Protein AF-A0AAN9A0R1-F1 (afdb_monomer)

Structure (mmCIF, N/CA/C/O backbone):
data_AF-A0AAN9A0R1-F1
#
_entry.id   AF-A0AAN9A0R1-F1
#
loop_
_atom_site.group_PDB
_atom_site.id
_atom_site.type_symbol
_atom_site.label_atom_id
_atom_site.label_alt_id
_atom_site.label_comp_id
_atom_site.label_asym_id
_atom_site.label_entity_id
_atom_site.label_seq_id
_atom_site.pdbx_PDB_ins_code
_atom_site.Cartn_x
_atom_site.Cartn_y
_atom_site.Cartn_z
_atom_site.occupancy
_atom_site.B_iso_or_equiv
_atom_site.auth_seq_id
_atom_site.auth_comp_id
_atom_site.auth_asym_id
_atom_site.auth_atom_id
_atom_site.pdbx_PDB_model_num
ATOM 1 N N . ARG A 1 1 ? -2.677 -15.093 1.199 1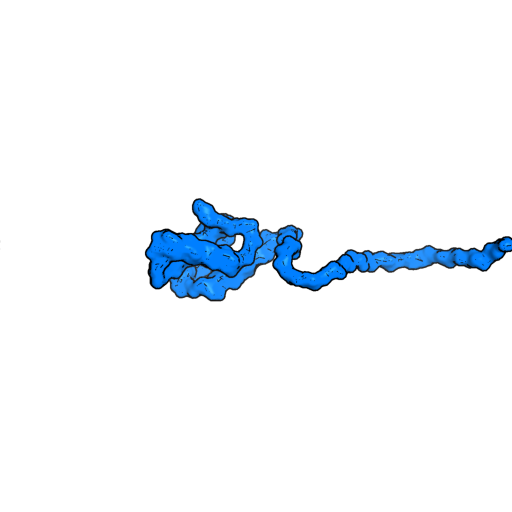.00 61.03 1 ARG A N 1
ATOM 2 C CA . ARG A 1 1 ? -2.837 -13.643 0.914 1.00 61.03 1 ARG A CA 1
ATOM 3 C C . ARG A 1 1 ? -2.376 -12.900 2.155 1.00 61.03 1 ARG A C 1
ATOM 5 O O . ARG A 1 1 ? -2.859 -13.252 3.223 1.00 61.03 1 ARG A O 1
ATOM 12 N N . VAL A 1 2 ? -1.423 -11.977 2.034 1.00 71.25 2 VAL A N 1
ATOM 13 C CA . VAL A 1 2 ? -0.957 -11.171 3.173 1.00 71.25 2 VAL A CA 1
ATOM 14 C C . VAL A 1 2 ? -2.114 -10.268 3.593 1.00 71.25 2 VAL A C 1
ATOM 16 O O . VAL A 1 2 ? -2.705 -9.612 2.736 1.00 71.25 2 VAL A O 1
ATOM 19 N N . LYS A 1 3 ? -2.482 -10.303 4.871 1.00 81.44 3 LYS A N 1
ATOM 20 C CA . LYS A 1 3 ? -3.529 -9.455 5.438 1.00 81.44 3 LYS A CA 1
ATOM 21 C C . LYS A 1 3 ? -2.914 -8.615 6.540 1.00 81.44 3 LYS A C 1
ATOM 23 O O . LYS A 1 3 ? -2.077 -9.120 7.281 1.00 81.44 3 LYS A O 1
ATOM 28 N N . TRP A 1 4 ? -3.341 -7.368 6.630 1.00 83.12 4 TRP A N 1
ATOM 29 C CA . TRP A 1 4 ? -2.968 -6.488 7.721 1.00 83.12 4 TRP A CA 1
ATOM 30 C C . TRP A 1 4 ? -3.582 -6.991 9.032 1.00 83.12 4 TRP A C 1
ATOM 32 O O . TRP A 1 4 ? -4.774 -7.308 9.075 1.00 83.12 4 TRP A O 1
ATOM 42 N N . THR A 1 5 ? -2.768 -7.081 10.086 1.00 80.44 5 THR A N 1
ATOM 43 C CA . THR A 1 5 ? -3.173 -7.680 11.377 1.00 80.44 5 THR A CA 1
ATOM 44 C C . THR A 1 5 ? -3.222 -6.696 12.547 1.00 80.44 5 THR A C 1
ATOM 46 O O . THR A 1 5 ? -3.361 -7.111 13.694 1.00 80.44 5 THR A O 1
ATOM 49 N N . GLY A 1 6 ? -3.134 -5.391 12.278 1.00 77.81 6 GLY A N 1
ATOM 50 C CA . GLY A 1 6 ? -3.074 -4.361 13.323 1.00 77.81 6 GLY A CA 1
ATOM 51 C C . GLY A 1 6 ? -1.685 -3.748 13.516 1.00 77.81 6 GLY A C 1
ATOM 52 O O . GLY A 1 6 ? -1.528 -2.829 14.315 1.00 77.81 6 GLY A O 1
ATOM 53 N N . GLU A 1 7 ? -0.670 -4.218 12.783 1.00 82.62 7 GLU A N 1
ATOM 54 C CA . GLU A 1 7 ? 0.675 -3.635 12.823 1.00 82.62 7 GLU A CA 1
ATOM 55 C C . GLU A 1 7 ? 0.727 -2.204 12.255 1.00 82.62 7 GLU A C 1
ATOM 57 O O . GLU A 1 7 ? -0.215 -1.709 11.634 1.00 82.62 7 GLU A O 1
ATOM 62 N N . GLN A 1 8 ? 1.854 -1.507 12.424 1.00 82.50 8 GLN A N 1
ATOM 63 C CA . GLN A 1 8 ? 2.020 -0.194 11.798 1.00 82.50 8 GLN A CA 1
ATOM 64 C C . GLN A 1 8 ? 1.958 -0.308 10.265 1.00 82.50 8 GLN A C 1
ATOM 66 O O . GLN A 1 8 ? 2.570 -1.192 9.669 1.00 82.50 8 GLN A O 1
ATOM 71 N N . MET A 1 9 ? 1.261 0.631 9.620 1.00 83.25 9 MET A N 1
ATOM 72 C CA . MET A 1 9 ? 1.059 0.652 8.160 1.00 83.25 9 MET A CA 1
ATOM 73 C C . MET A 1 9 ? 2.374 0.619 7.373 1.00 83.25 9 MET A C 1
ATOM 75 O O . MET A 1 9 ? 2.458 -0.001 6.315 1.00 83.25 9 MET A O 1
ATOM 79 N N . ASP A 1 10 ? 3.411 1.261 7.910 1.00 85.56 10 ASP A N 1
ATOM 80 C CA . ASP A 1 10 ? 4.754 1.264 7.336 1.00 85.56 10 ASP A CA 1
ATOM 81 C C . ASP A 1 10 ? 5.393 -0.130 7.375 1.00 85.56 10 ASP A C 1
ATOM 83 O O . ASP A 1 10 ? 5.999 -0.561 6.397 1.00 85.56 10 ASP A O 1
ATOM 87 N N . VAL A 1 11 ? 5.200 -0.868 8.474 1.00 86.06 11 VAL A N 1
ATOM 88 C CA . VAL A 1 11 ? 5.695 -2.244 8.643 1.00 86.06 11 VAL A CA 1
ATOM 89 C C . VAL A 1 11 ? 4.999 -3.175 7.656 1.00 86.06 11 VAL A C 1
ATOM 91 O O . VAL A 1 11 ? 5.664 -3.942 6.961 1.00 86.06 11 VAL A O 1
ATOM 94 N N . PHE A 1 12 ? 3.680 -3.041 7.515 1.00 86.75 12 PHE A N 1
ATOM 95 C CA . PHE A 1 12 ? 2.914 -3.796 6.527 1.00 86.75 12 PHE A CA 1
ATOM 96 C C . PHE A 1 12 ? 3.389 -3.510 5.092 1.00 86.75 12 PHE A C 1
ATOM 98 O O . PHE A 1 12 ? 3.630 -4.434 4.315 1.00 86.75 12 PHE A O 1
ATOM 105 N N . ALA A 1 13 ? 3.606 -2.238 4.740 1.00 87.12 13 ALA A N 1
ATOM 106 C CA . ALA A 1 13 ? 4.119 -1.854 3.423 1.00 87.12 13 ALA A CA 1
ATOM 107 C C . ALA A 1 13 ? 5.533 -2.402 3.150 1.00 87.12 13 ALA A C 1
ATOM 109 O O . ALA A 1 13 ? 5.826 -2.820 2.025 1.00 87.12 13 ALA A O 1
ATOM 110 N N . ILE A 1 14 ? 6.403 -2.415 4.165 1.00 90.25 14 ILE A N 1
ATOM 111 C CA . ILE A 1 14 ? 7.750 -2.994 4.074 1.00 90.25 14 ILE A CA 1
ATOM 112 C C . ILE A 1 14 ? 7.668 -4.500 3.822 1.00 90.25 14 ILE A C 1
ATOM 114 O O . ILE A 1 14 ? 8.346 -4.993 2.921 1.00 90.25 14 ILE A O 1
ATOM 118 N N . GLU A 1 15 ? 6.819 -5.219 4.554 1.00 88.69 15 GLU A N 1
ATOM 119 C CA . GLU A 1 15 ? 6.691 -6.671 4.402 1.00 88.69 15 GLU A CA 1
ATOM 120 C C . GLU A 1 15 ? 6.118 -7.051 3.033 1.00 88.69 15 GLU A C 1
ATOM 122 O O . GLU A 1 15 ? 6.648 -7.929 2.350 1.00 88.69 15 GLU A O 1
ATOM 127 N N . VAL A 1 16 ? 5.104 -6.322 2.564 1.00 89.94 16 VAL A N 1
ATOM 128 C CA . VAL A 1 16 ? 4.560 -6.498 1.212 1.00 89.94 16 VAL A CA 1
ATOM 129 C C . VAL A 1 16 ? 5.639 -6.257 0.148 1.00 89.94 16 VAL A C 1
ATOM 131 O O . VAL A 1 16 ? 5.751 -7.037 -0.801 1.00 89.94 16 VAL A O 1
ATOM 134 N N . ARG A 1 17 ? 6.471 -5.218 0.304 1.00 90.56 17 ARG A N 1
ATOM 135 C CA . ARG A 1 17 ? 7.595 -4.947 -0.608 1.00 90.56 17 ARG A CA 1
ATOM 136 C C . ARG A 1 17 ? 8.641 -6.053 -0.574 1.00 90.56 17 ARG A C 1
ATOM 138 O O . ARG A 1 17 ? 9.115 -6.456 -1.635 1.00 90.56 17 ARG A O 1
ATOM 145 N N . ARG A 1 18 ? 8.971 -6.566 0.609 1.00 90.75 18 ARG A N 1
ATOM 146 C CA . ARG A 1 18 ? 9.908 -7.681 0.776 1.00 90.75 18 ARG A CA 1
ATOM 147 C C . ARG A 1 18 ? 9.403 -8.934 0.061 1.00 90.75 18 ARG A C 1
ATOM 149 O O . ARG A 1 18 ? 10.149 -9.533 -0.707 1.00 90.75 18 ARG A O 1
ATOM 156 N N . LEU A 1 19 ? 8.135 -9.295 0.256 1.00 89.56 19 LEU A N 1
ATOM 157 C CA . LEU A 1 19 ? 7.519 -10.466 -0.374 1.00 89.56 19 LEU A CA 1
ATOM 158 C C . LEU A 1 19 ? 7.419 -10.329 -1.894 1.00 89.56 19 LEU A C 1
ATOM 160 O O . LEU A 1 19 ? 7.715 -11.279 -2.614 1.00 89.56 19 LEU A O 1
ATOM 164 N N . ALA A 1 20 ? 7.053 -9.150 -2.394 1.00 89.88 20 ALA A N 1
ATOM 165 C CA . ALA A 1 20 ? 7.022 -8.899 -3.829 1.00 89.88 20 ALA A CA 1
ATOM 166 C C . ALA A 1 20 ? 8.435 -8.936 -4.448 1.00 89.88 20 ALA A C 1
ATOM 168 O O . ALA A 1 20 ? 8.609 -9.479 -5.537 1.00 89.88 20 ALA A O 1
ATOM 169 N N . GLY A 1 21 ? 9.454 -8.452 -3.730 1.00 89.88 21 GLY A N 1
ATOM 170 C CA . GLY A 1 21 ? 10.853 -8.603 -4.137 1.00 89.88 21 GLY A CA 1
ATOM 171 C C . GLY A 1 21 ? 11.299 -10.068 -4.186 1.00 89.88 21 GLY A C 1
ATOM 172 O O . GLY A 1 21 ? 11.912 -10.489 -5.162 1.00 89.88 21 GLY A O 1
ATOM 173 N N . LEU A 1 22 ? 10.926 -10.874 -3.184 1.00 90.81 22 LEU A N 1
ATOM 174 C CA . LEU A 1 22 ? 11.196 -12.320 -3.171 1.00 90.81 22 LEU A CA 1
ATOM 175 C C . LEU A 1 22 ? 10.475 -13.079 -4.291 1.00 90.81 22 LEU A C 1
ATOM 177 O O . LEU A 1 22 ? 10.989 -14.080 -4.778 1.00 90.81 22 LEU A O 1
ATOM 181 N N . ALA A 1 23 ? 9.311 -12.596 -4.721 1.00 88.12 23 ALA A N 1
ATOM 182 C CA . ALA A 1 23 ? 8.589 -13.134 -5.871 1.00 88.12 23 ALA A CA 1
ATOM 183 C C . ALA A 1 23 ? 9.217 -12.743 -7.227 1.00 88.12 23 ALA A C 1
ATOM 185 O O . ALA A 1 23 ? 8.705 -13.145 -8.270 1.00 88.12 23 ALA A O 1
ATOM 186 N N . GLY A 1 24 ? 10.310 -11.970 -7.230 1.00 90.44 24 GLY A N 1
ATOM 187 C CA . GLY A 1 24 ? 11.041 -11.576 -8.435 1.00 90.44 24 GLY A CA 1
ATOM 188 C C . GLY A 1 24 ? 10.558 -10.276 -9.079 1.00 90.44 24 GLY A C 1
ATOM 189 O O . GLY A 1 24 ? 11.009 -9.934 -10.173 1.00 90.44 24 GLY A O 1
ATOM 190 N N . PHE A 1 25 ? 9.662 -9.521 -8.434 1.00 90.44 25 PHE A N 1
ATOM 191 C CA . PHE A 1 25 ? 9.232 -8.228 -8.961 1.00 90.44 25 PHE A CA 1
ATOM 192 C C . PHE A 1 25 ? 10.277 -7.144 -8.683 1.00 90.44 25 PHE A C 1
ATOM 194 O O . PHE A 1 25 ? 10.734 -6.971 -7.555 1.00 90.44 25 PHE A O 1
ATOM 201 N N . ILE A 1 26 ? 10.608 -6.365 -9.715 1.00 89.44 26 ILE A N 1
ATOM 202 C CA . ILE A 1 26 ? 11.589 -5.273 -9.652 1.00 89.44 26 ILE A CA 1
ATOM 203 C C . ILE A 1 26 ? 11.052 -3.993 -10.309 1.00 89.44 26 ILE A C 1
ATOM 205 O O . ILE A 1 26 ? 10.119 -4.028 -11.117 1.00 89.44 26 ILE A O 1
ATOM 209 N N . GLY A 1 27 ? 11.632 -2.846 -9.944 1.00 88.50 27 GLY A N 1
ATOM 210 C CA . GLY A 1 27 ? 11.315 -1.541 -10.534 1.00 88.50 27 GLY A CA 1
ATOM 211 C C . GLY A 1 27 ? 9.827 -1.172 -10.457 1.00 88.50 27 GLY A C 1
ATOM 212 O O . GLY A 1 27 ? 9.172 -1.364 -9.435 1.00 88.50 27 GLY A O 1
ATOM 213 N N . ALA A 1 28 ? 9.268 -0.669 -11.558 1.00 86.88 28 ALA A N 1
ATOM 214 C CA . ALA A 1 28 ? 7.871 -0.226 -11.614 1.00 86.88 28 ALA A CA 1
ATOM 215 C C . ALA A 1 28 ? 6.848 -1.360 -11.389 1.00 86.88 28 ALA A C 1
ATOM 217 O O . ALA A 1 28 ? 5.741 -1.111 -10.908 1.00 86.88 28 ALA A O 1
ATOM 218 N N . ALA A 1 29 ? 7.193 -2.609 -11.726 1.00 86.56 29 ALA A N 1
ATOM 219 C CA . ALA A 1 29 ? 6.319 -3.758 -11.485 1.00 86.56 29 ALA A CA 1
ATOM 220 C C . ALA A 1 29 ? 6.198 -4.063 -9.984 1.00 86.56 29 ALA A C 1
ATOM 222 O O . ALA A 1 29 ? 5.096 -4.322 -9.496 1.00 86.56 29 ALA A O 1
ATOM 22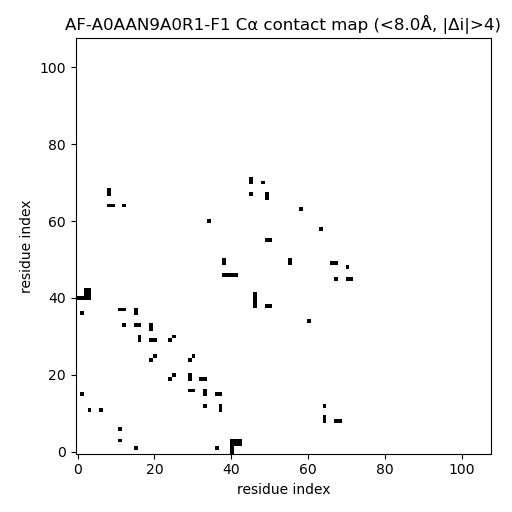3 N N . LEU A 1 30 ? 7.311 -3.944 -9.248 1.00 88.56 30 LEU A N 1
ATOM 224 C CA . LEU A 1 30 ? 7.329 -4.063 -7.792 1.00 88.56 30 LEU A CA 1
ATOM 225 C C . LEU A 1 30 ? 6.401 -3.027 -7.155 1.00 88.56 30 LEU A C 1
ATOM 227 O O . LEU A 1 30 ? 5.547 -3.384 -6.351 1.00 88.56 30 LEU A O 1
ATOM 231 N N . GLU A 1 31 ? 6.509 -1.759 -7.549 1.00 86.50 31 GLU A N 1
ATOM 232 C CA . GLU A 1 31 ? 5.671 -0.699 -6.978 1.00 86.50 31 GLU A CA 1
ATOM 233 C C . GLU A 1 31 ? 4.177 -0.914 -7.231 1.00 86.50 31 GLU A C 1
ATOM 235 O O . GLU A 1 31 ? 3.366 -0.741 -6.316 1.00 86.50 31 GLU A O 1
ATOM 240 N N . LYS A 1 32 ? 3.803 -1.346 -8.442 1.00 86.38 32 LYS A N 1
ATOM 241 C CA . LYS A 1 32 ? 2.405 -1.650 -8.784 1.00 86.38 32 LYS A CA 1
ATOM 242 C C . LYS A 1 32 ? 1.844 -2.782 -7.929 1.00 86.38 32 LYS A C 1
ATOM 244 O O . LYS A 1 32 ? 0.734 -2.665 -7.414 1.00 86.38 32 LYS A O 1
ATOM 249 N N . ILE A 1 33 ? 2.610 -3.855 -7.744 1.00 87.06 33 ILE A N 1
ATOM 250 C CA . ILE A 1 33 ? 2.172 -5.020 -6.966 1.00 87.06 33 ILE A CA 1
ATOM 251 C C . ILE A 1 33 ? 2.123 -4.709 -5.481 1.00 87.06 33 ILE A C 1
ATOM 253 O O . ILE A 1 33 ? 1.168 -5.104 -4.811 1.00 87.06 33 ILE A O 1
ATOM 257 N N . VAL A 1 34 ? 3.101 -3.959 -4.975 1.00 88.00 34 VAL A N 1
ATOM 258 C CA . VAL A 1 34 ? 3.099 -3.494 -3.588 1.00 88.00 34 VAL A CA 1
ATOM 259 C C . VAL A 1 34 ? 1.869 -2.644 -3.328 1.00 88.00 34 VAL A C 1
ATOM 261 O O . VAL A 1 34 ? 1.151 -2.909 -2.371 1.00 88.00 34 VAL A O 1
ATOM 264 N N . LYS A 1 35 ? 1.562 -1.692 -4.211 1.00 88.44 35 LYS A N 1
ATOM 265 C CA . LYS A 1 35 ? 0.365 -0.859 -4.086 1.00 88.44 35 LYS A CA 1
ATOM 266 C C . LYS A 1 35 ? -0.921 -1.691 -4.131 1.00 88.44 35 LYS A C 1
ATOM 268 O O . LYS A 1 35 ? -1.781 -1.528 -3.269 1.00 88.44 35 LYS A O 1
ATOM 273 N N . LEU A 1 36 ? -1.047 -2.596 -5.102 1.00 85.69 36 LEU A N 1
ATOM 274 C CA . LEU A 1 36 ? -2.226 -3.454 -5.253 1.00 85.69 36 LEU A CA 1
ATOM 275 C C . LEU A 1 36 ? -2.445 -4.335 -4.016 1.00 85.69 36 LEU A C 1
ATOM 277 O O . LEU A 1 36 ? -3.565 -4.467 -3.523 1.00 85.69 36 LEU A O 1
ATOM 281 N N . THR A 1 37 ? -1.367 -4.931 -3.514 1.00 87.06 37 THR A N 1
ATOM 282 C CA . THR A 1 37 ? -1.399 -5.805 -2.339 1.00 87.06 37 THR A CA 1
ATOM 283 C C . THR A 1 37 ? -1.658 -5.003 -1.072 1.00 87.06 37 THR A C 1
ATOM 285 O O . THR A 1 37 ? -2.373 -5.475 -0.200 1.00 87.06 37 THR A O 1
ATOM 288 N N . PHE A 1 38 ? -1.143 -3.776 -0.985 1.00 86.44 38 PHE A N 1
ATOM 289 C CA . PHE A 1 38 ? -1.399 -2.880 0.135 1.00 86.44 38 PHE A CA 1
ATOM 290 C C . PHE A 1 38 ? -2.883 -2.505 0.211 1.00 86.44 38 PHE A C 1
ATOM 292 O O . PHE A 1 38 ? -3.501 -2.721 1.244 1.00 86.44 38 PHE A O 1
ATOM 299 N N . VAL A 1 39 ? -3.497 -2.046 -0.886 1.00 84.88 39 VAL A N 1
ATOM 300 C CA . VAL A 1 39 ? -4.924 -1.656 -0.908 1.00 84.88 39 VAL A CA 1
ATOM 301 C C . VAL A 1 39 ? -5.858 -2.840 -0.620 1.00 84.88 39 VAL A C 1
ATOM 303 O O . VAL A 1 39 ? -6.827 -2.690 0.122 1.00 84.88 39 VAL A O 1
ATOM 306 N N . ASN A 1 40 ? -5.558 -4.026 -1.160 1.00 84.88 40 ASN A N 1
ATOM 307 C CA . ASN A 1 40 ? -6.357 -5.242 -0.942 1.00 84.88 40 ASN A CA 1
ATOM 308 C C . ASN A 1 40 ? -5.982 -6.017 0.332 1.00 84.88 40 ASN A C 1
ATOM 310 O O . ASN A 1 40 ? -6.613 -7.022 0.656 1.00 84.88 40 ASN A O 1
ATOM 314 N N . GLY A 1 41 ? -4.921 -5.601 1.017 1.00 83.25 41 GLY A N 1
ATOM 315 C CA . GLY A 1 41 ? -4.416 -6.252 2.220 1.00 83.25 41 GLY A CA 1
ATOM 316 C C . GLY A 1 41 ? -5.200 -5.888 3.477 1.00 83.25 41 GLY A C 1
ATOM 317 O O . GLY A 1 41 ? -5.047 -6.549 4.503 1.00 83.25 41 GLY A O 1
ATOM 318 N N . PHE A 1 42 ? -6.041 -4.857 3.400 1.00 83.69 42 PHE A N 1
ATOM 319 C CA . PHE A 1 42 ? -6.855 -4.381 4.507 1.00 83.69 42 PHE A CA 1
ATOM 320 C C . PHE A 1 42 ? -8.214 -5.095 4.606 1.00 83.69 42 PHE A C 1
ATOM 322 O O . PHE A 1 42 ? -8.656 -5.744 3.656 1.00 83.69 42 PHE A O 1
ATOM 329 N N . PRO A 1 43 ? -8.900 -4.986 5.759 1.00 82.31 43 PRO A N 1
ATOM 330 C CA . PRO A 1 43 ? -10.315 -5.319 5.868 1.00 82.31 43 PRO A CA 1
ATOM 331 C C . PRO A 1 43 ? -11.157 -4.569 4.830 1.00 82.31 43 PRO A C 1
ATOM 333 O O . PRO A 1 43 ? -10.865 -3.421 4.493 1.00 82.31 43 PRO A O 1
ATOM 336 N N . GLU A 1 44 ? -12.237 -5.202 4.371 1.00 80.38 44 GLU A N 1
ATOM 337 C CA . GLU A 1 44 ? -13.042 -4.747 3.229 1.00 80.38 44 GLU A CA 1
ATOM 338 C C . GLU A 1 44 ? -13.507 -3.289 3.342 1.00 80.38 44 GLU A C 1
ATOM 340 O O . GLU A 1 44 ? -13.417 -2.532 2.382 1.00 80.38 44 GLU A O 1
ATOM 345 N N . HIS A 1 45 ? -13.887 -2.845 4.539 1.00 78.12 45 HIS A N 1
ATOM 346 C CA . HIS A 1 45 ? -14.304 -1.465 4.780 1.00 78.12 45 HIS A CA 1
ATOM 347 C C . HIS A 1 45 ? -13.177 -0.429 4.570 1.00 78.12 45 HIS A C 1
ATOM 349 O O . HIS A 1 45 ? -13.444 0.666 4.076 1.00 78.12 45 HIS A O 1
ATOM 355 N N . ILE A 1 46 ? -11.918 -0.760 4.892 1.00 81.25 46 ILE A N 1
ATOM 356 C CA . ILE A 1 46 ? -10.756 0.113 4.642 1.00 81.25 46 ILE A CA 1
ATOM 357 C C . ILE A 1 46 ? -10.374 0.038 3.166 1.00 81.25 46 ILE A C 1
ATOM 359 O O . ILE A 1 46 ? -10.088 1.065 2.554 1.00 81.25 46 ILE A O 1
ATOM 363 N N . SER A 1 47 ? -10.390 -1.161 2.576 1.00 83.25 47 SER A N 1
ATOM 364 C CA . SER A 1 47 ? -10.095 -1.350 1.153 1.00 83.25 47 SER A CA 1
ATOM 365 C C . SER A 1 47 ? -11.054 -0.560 0.265 1.00 83.25 47 SER A C 1
ATOM 367 O O . SER A 1 47 ? -10.591 0.150 -0.625 1.00 83.25 47 SER A O 1
ATOM 369 N N . VAL A 1 48 ? -12.360 -0.599 0.541 1.00 84.31 48 VAL A N 1
ATOM 370 C CA . VAL A 1 48 ? -13.368 0.192 -0.185 1.00 84.31 48 VAL A CA 1
ATOM 371 C C . VAL A 1 48 ? -13.108 1.691 -0.014 1.00 84.31 48 VAL A C 1
ATOM 373 O O . VAL A 1 48 ? -13.086 2.424 -1.000 1.00 84.31 48 VAL A O 1
ATOM 376 N N . ALA A 1 49 ? -12.822 2.155 1.206 1.00 82.38 49 ALA A N 1
ATOM 377 C CA . ALA A 1 49 ? -12.513 3.564 1.455 1.00 82.38 49 ALA A CA 1
ATOM 378 C C . ALA A 1 49 ? -11.220 4.030 0.752 1.00 82.38 49 ALA A C 1
ATOM 380 O O . ALA A 1 49 ? -11.140 5.162 0.276 1.00 82.38 49 ALA A O 1
ATOM 381 N N . LEU A 1 50 ? -10.210 3.161 0.642 1.00 81.56 50 LEU A N 1
ATOM 382 C CA . LEU A 1 50 ? -8.981 3.440 -0.105 1.00 81.56 50 LEU A CA 1
ATOM 383 C C . LEU A 1 50 ? -9.207 3.440 -1.622 1.00 81.56 50 LEU A C 1
ATOM 385 O O . LEU A 1 50 ? -8.603 4.250 -2.323 1.00 81.56 50 LEU A O 1
ATOM 389 N N . GLN A 1 51 ? -10.077 2.567 -2.131 1.00 82.75 51 GLN A N 1
ATOM 390 C CA . GLN A 1 51 ? -10.451 2.521 -3.549 1.00 82.75 51 GLN A CA 1
ATOM 391 C C . GLN A 1 51 ? -11.276 3.741 -3.981 1.00 82.75 51 GLN A C 1
ATOM 393 O O . GLN A 1 51 ? -11.219 4.129 -5.144 1.00 82.75 51 GLN A O 1
ATOM 398 N N . GLN A 1 52 ? -11.992 4.376 -3.051 1.00 83.38 52 GLN A N 1
ATOM 399 C CA . GLN A 1 52 ? -12.720 5.626 -3.293 1.00 83.38 52 GLN A CA 1
ATOM 400 C C . GLN A 1 52 ? -11.805 6.854 -3.433 1.00 83.38 52 GLN A C 1
ATOM 402 O O . GLN A 1 52 ? -12.283 7.937 -3.769 1.00 83.38 52 GLN A O 1
ATOM 407 N N . ILE A 1 53 ? -10.498 6.725 -3.180 1.00 79.25 53 ILE A N 1
ATOM 408 C CA . ILE A 1 53 ? -9.559 7.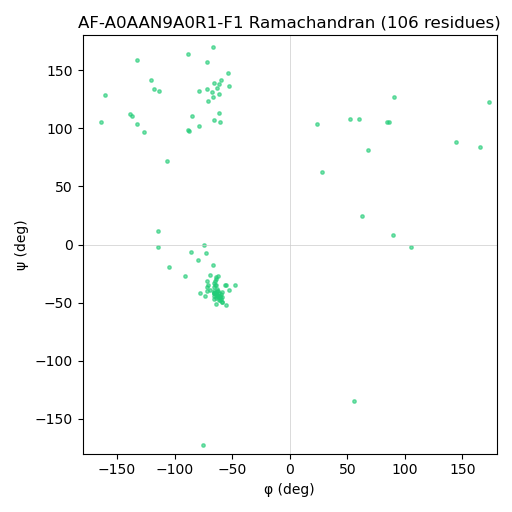829 -3.374 1.00 79.25 53 ILE A CA 1
ATOM 409 C C . ILE A 1 53 ? -9.388 8.068 -4.886 1.00 79.25 53 ILE A C 1
ATOM 411 O O . ILE A 1 53 ? -8.967 7.150 -5.596 1.00 79.25 53 ILE A O 1
ATOM 415 N N . PRO A 1 54 ? -9.648 9.291 -5.387 1.00 76.38 54 PRO A N 1
ATOM 416 C CA . PRO A 1 54 ? -9.400 9.615 -6.787 1.00 76.38 54 PRO A CA 1
ATOM 417 C C . PRO A 1 54 ? -7.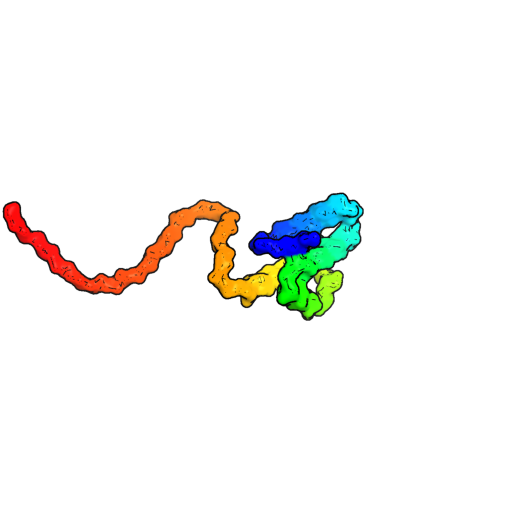917 9.418 -7.102 1.00 76.38 54 PRO A C 1
ATOM 419 O O . PRO A 1 54 ? -7.059 9.708 -6.269 1.00 76.38 54 PRO A O 1
ATOM 422 N N . 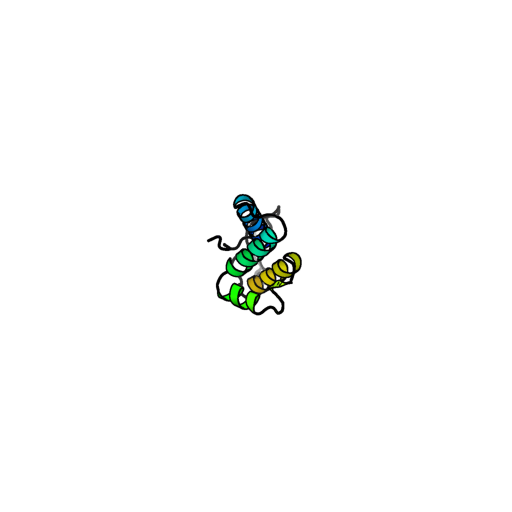ASP A 1 55 ? -7.620 8.896 -8.289 1.00 79.44 55 ASP A N 1
ATOM 423 C CA . ASP A 1 55 ? -6.249 8.689 -8.766 1.00 79.44 55 ASP A CA 1
ATOM 424 C C . ASP A 1 55 ? -5.405 7.705 -7.930 1.00 79.44 55 ASP A C 1
ATOM 426 O O . ASP A 1 55 ? -4.174 7.712 -7.972 1.00 79.44 55 ASP A O 1
ATOM 430 N N . ILE A 1 56 ? -6.043 6.770 -7.214 1.00 77.69 56 ILE A N 1
ATOM 431 C CA . ILE A 1 56 ? -5.369 5.711 -6.436 1.00 77.69 56 ILE A CA 1
ATOM 432 C C . ILE A 1 56 ? -4.254 4.988 -7.222 1.00 77.69 56 ILE A C 1
ATOM 434 O O . ILE A 1 56 ? -3.191 4.656 -6.682 1.00 77.69 56 ILE A O 1
ATOM 438 N N . GLY A 1 57 ? -4.453 4.809 -8.531 1.00 71.25 57 GLY A N 1
ATOM 439 C CA . GLY A 1 57 ? -3.493 4.193 -9.446 1.00 71.25 57 GLY A CA 1
ATOM 440 C C . GLY A 1 57 ? -2.190 4.980 -9.623 1.00 71.25 57 GLY A C 1
ATOM 441 O O . GLY A 1 57 ? -1.132 4.360 -9.755 1.00 71.25 57 GLY A O 1
ATOM 442 N N . THR A 1 58 ? -2.216 6.310 -9.527 1.00 77.62 58 THR A N 1
ATOM 443 C CA . THR A 1 58 ? -1.059 7.194 -9.781 1.00 77.62 58 THR A CA 1
ATOM 444 C C . THR A 1 58 ? -0.432 7.757 -8.501 1.00 77.62 58 THR A C 1
ATOM 446 O O . THR A 1 58 ? 0.744 8.108 -8.504 1.00 77.62 58 THR A O 1
ATOM 449 N N . ILE A 1 59 ? -1.152 7.757 -7.374 1.00 82.12 59 ILE A N 1
ATOM 450 C CA . ILE A 1 59 ? -0.656 8.279 -6.086 1.00 82.12 59 ILE A CA 1
ATOM 451 C C . ILE A 1 59 ? 0.519 7.451 -5.530 1.00 82.12 59 ILE A C 1
ATOM 453 O O . ILE A 1 59 ? 0.493 6.226 -5.554 1.00 82.12 59 ILE A O 1
ATOM 457 N N . SER A 1 60 ? 1.551 8.080 -4.969 1.00 83.69 60 SER A N 1
ATOM 458 C CA . SER A 1 60 ? 2.689 7.352 -4.386 1.00 83.69 60 SER A CA 1
ATOM 459 C C . SER A 1 60 ? 2.336 6.633 -3.071 1.00 83.69 60 SER A C 1
ATOM 461 O O . SER A 1 60 ? 1.414 7.014 -2.345 1.00 83.69 60 SER A O 1
ATOM 463 N N . MET A 1 61 ? 3.112 5.601 -2.715 1.00 81.12 61 MET A N 1
ATOM 464 C CA . MET A 1 61 ? 2.958 4.900 -1.428 1.00 81.12 61 MET A CA 1
ATOM 465 C C . MET A 1 61 ? 3.068 5.850 -0.224 1.00 81.12 61 MET A C 1
ATOM 467 O O . MET A 1 61 ? 2.332 5.697 0.748 1.00 81.12 61 MET A O 1
ATOM 471 N N . SER A 1 62 ? 3.917 6.875 -0.315 1.00 81.19 62 SER A N 1
ATOM 472 C CA . SER A 1 62 ? 4.119 7.884 0.733 1.00 81.19 62 SER A CA 1
ATOM 473 C C . SER A 1 62 ? 2.864 8.705 1.037 1.00 81.19 62 SER A C 1
ATOM 475 O O . SER A 1 62 ? 2.699 9.175 2.157 1.00 81.19 62 SER A O 1
ATOM 477 N N . THR A 1 63 ? 1.961 8.866 0.068 1.00 84.44 63 THR A N 1
ATOM 478 C CA . THR A 1 63 ? 0.661 9.525 0.266 1.00 84.44 63 THR A CA 1
ATOM 479 C C . THR A 1 63 ? -0.429 8.524 0.660 1.00 84.44 63 THR A C 1
ATOM 481 O O . THR A 1 63 ? -1.387 8.882 1.345 1.00 84.44 63 THR A O 1
ATOM 484 N N . LEU A 1 64 ? -0.288 7.259 0.260 1.00 83.62 64 LEU A N 1
ATOM 485 C CA . LEU A 1 64 ? -1.249 6.198 0.561 1.00 83.62 64 LEU A CA 1
ATOM 486 C C . LEU A 1 64 ? -1.208 5.726 2.010 1.00 83.62 64 LEU A C 1
ATOM 488 O O . LEU A 1 64 ? -2.255 5.579 2.636 1.00 83.62 64 LEU A O 1
ATOM 492 N N . ILE A 1 65 ? -0.009 5.527 2.549 1.00 85.44 65 ILE A N 1
ATOM 493 C CA . ILE A 1 65 ? 0.210 5.091 3.930 1.00 85.44 65 ILE A CA 1
ATOM 494 C C . ILE A 1 65 ? -0.467 6.023 4.954 1.00 85.44 65 ILE A C 1
ATOM 496 O O . ILE A 1 65 ? -1.229 5.522 5.784 1.00 85.44 65 ILE A O 1
ATOM 500 N N . PRO A 1 66 ? -0.260 7.357 4.933 1.00 84.31 66 PRO A N 1
ATOM 501 C CA . PRO A 1 66 ? -0.905 8.243 5.898 1.00 84.31 66 PRO A CA 1
ATOM 502 C C . PRO A 1 66 ? -2.429 8.279 5.733 1.00 84.31 66 PRO A C 1
ATOM 504 O O . PRO A 1 66 ? -3.139 8.354 6.733 1.00 84.31 66 PRO A O 1
ATOM 507 N N . LYS A 1 67 ? -2.960 8.152 4.508 1.00 82.62 67 LYS A N 1
ATOM 508 C CA . LYS A 1 67 ? -4.413 8.050 4.285 1.00 82.62 67 LYS A CA 1
ATOM 509 C C . LYS A 1 67 ? -4.992 6.757 4.863 1.00 82.62 67 LYS A C 1
ATOM 511 O O . LYS A 1 67 ? -5.984 6.817 5.584 1.00 82.62 67 LYS A O 1
ATOM 516 N N . ALA A 1 68 ? -4.349 5.616 4.611 1.00 81.69 68 ALA A N 1
ATOM 517 C CA . ALA A 1 68 ? -4.731 4.329 5.197 1.00 81.69 68 ALA A CA 1
ATOM 518 C C . ALA A 1 68 ? -4.684 4.376 6.729 1.00 81.69 68 ALA A C 1
ATOM 520 O O . ALA A 1 68 ? -5.607 3.907 7.391 1.00 81.69 68 ALA A O 1
ATOM 521 N N . ARG A 1 69 ? -3.659 5.029 7.293 1.00 83.12 69 ARG A N 1
ATOM 522 C CA . ARG A 1 69 ? -3.538 5.253 8.736 1.00 83.12 69 ARG A CA 1
ATOM 523 C C . ARG A 1 69 ? -4.734 6.025 9.291 1.00 83.12 69 ARG A C 1
ATOM 525 O O . ARG A 1 69 ? -5.310 5.569 10.266 1.00 83.12 69 ARG A O 1
ATOM 532 N N . ILE A 1 70 ? -5.120 7.144 8.668 1.00 82.69 70 ILE A N 1
ATOM 533 C CA . ILE A 1 70 ? -6.271 7.961 9.096 1.00 82.69 70 ILE A CA 1
ATOM 534 C C . ILE A 1 70 ? -7.580 7.167 9.018 1.00 82.69 70 ILE A C 1
ATOM 536 O O . ILE A 1 70 ? -8.428 7.300 9.896 1.00 82.69 70 ILE A O 1
ATOM 540 N N . LEU A 1 71 ? -7.763 6.357 7.973 1.00 80.38 71 LEU A N 1
ATOM 541 C CA . LEU A 1 71 ? -8.957 5.520 7.827 1.00 80.38 71 LEU A CA 1
ATOM 542 C C . LEU A 1 71 ? -9.025 4.446 8.915 1.00 80.38 71 LEU A C 1
ATOM 544 O O . LEU A 1 71 ? -10.081 4.265 9.514 1.00 80.38 71 LEU A O 1
ATOM 548 N N . ALA A 1 72 ? -7.892 3.816 9.229 1.00 75.62 72 ALA A N 1
ATOM 549 C CA . ALA A 1 72 ? -7.799 2.850 10.314 1.00 75.62 72 ALA A CA 1
ATOM 550 C C . ALA A 1 72 ? -8.068 3.497 11.687 1.00 75.62 72 ALA A C 1
ATOM 552 O O . ALA A 1 72 ? -8.846 2.954 12.462 1.00 75.62 72 ALA A O 1
ATOM 553 N N . THR A 1 73 ? -7.509 4.678 11.994 1.00 73.06 73 THR A N 1
ATOM 554 C CA . THR A 1 73 ? -7.772 5.354 13.284 1.00 73.06 73 THR A CA 1
ATOM 555 C C . THR A 1 73 ? -9.174 5.936 13.403 1.00 73.06 73 THR A C 1
ATOM 557 O O . THR A 1 73 ? -9.708 5.965 14.506 1.00 73.06 73 THR A O 1
ATOM 560 N N . LYS A 1 74 ? -9.805 6.377 12.308 1.00 68.06 74 LYS A N 1
ATOM 561 C CA . LYS A 1 74 ? -11.198 6.865 12.334 1.00 68.06 74 LYS A CA 1
ATOM 562 C C . LYS A 1 74 ? -12.223 5.771 12.650 1.00 68.06 74 LYS A C 1
ATOM 564 O O . LYS A 1 74 ? -13.354 6.101 12.988 1.00 68.06 74 LYS A O 1
ATOM 569 N N . GLN A 1 75 ? -11.851 4.501 12.506 1.00 57.16 75 GLN A N 1
ATOM 570 C CA . GLN A 1 75 ? -12.756 3.359 12.656 1.00 57.16 75 GLN A CA 1
ATOM 571 C C . GLN A 1 75 ? -12.430 2.450 13.839 1.00 57.16 75 GLN A C 1
ATOM 573 O O . GLN A 1 75 ? -13.189 1.520 14.089 1.00 57.16 75 GLN A O 1
ATOM 578 N N . VAL A 1 76 ? -11.360 2.718 14.590 1.00 47.38 76 VAL A N 1
ATOM 579 C CA . VAL A 1 76 ? -11.160 2.105 15.905 1.00 47.38 76 VAL A CA 1
ATOM 580 C C . VAL A 1 76 ? -11.856 3.002 16.934 1.00 47.38 76 VAL A C 1
ATOM 582 O O . VAL A 1 76 ? -11.266 4.007 17.336 1.00 47.38 76 VAL A O 1
ATOM 585 N N . PRO A 1 77 ? -13.087 2.694 17.395 1.00 42.84 77 PRO A N 1
ATOM 586 C CA . PRO A 1 77 ? -13.460 3.105 18.735 1.00 42.84 77 PRO A CA 1
ATOM 587 C C . PRO A 1 77 ? -12.468 2.418 19.674 1.00 42.84 77 PRO A C 1
ATOM 589 O O . PRO A 1 77 ? -12.482 1.202 19.809 1.00 42.84 77 PRO A O 1
ATOM 592 N N . GLU A 1 78 ? -11.525 3.198 20.195 1.00 40.31 78 GLU A N 1
ATOM 593 C CA . GLU A 1 78 ? -10.838 3.003 21.473 1.00 40.31 78 GLU A CA 1
ATOM 594 C C . GLU A 1 78 ? -10.716 1.550 21.977 1.00 40.31 78 GLU A C 1
ATOM 596 O O . GLU A 1 78 ? -11.207 1.206 23.046 1.00 40.31 78 GLU A O 1
ATOM 601 N N . VAL A 1 79 ? -10.031 0.671 21.243 1.00 47.22 79 VAL A N 1
ATOM 602 C CA . VAL A 1 79 ? -9.529 -0.574 21.834 1.00 47.22 79 VAL A CA 1
ATOM 603 C C . VAL A 1 79 ? -8.108 -0.814 21.343 1.00 47.22 79 VAL A C 1
ATOM 605 O O . VAL A 1 79 ? -7.868 -1.118 20.180 1.00 47.22 79 VAL A O 1
ATOM 608 N N . ALA A 1 80 ? -7.182 -0.681 22.292 1.00 46.78 80 ALA A N 1
ATOM 609 C CA . ALA A 1 80 ? -5.806 -1.164 22.259 1.00 46.78 80 ALA A CA 1
ATOM 610 C C . ALA A 1 80 ? -4.849 -0.499 21.252 1.00 46.78 80 ALA A C 1
ATOM 612 O O . ALA A 1 80 ? -4.454 -1.082 20.248 1.00 46.78 80 ALA A O 1
ATOM 613 N N . ILE A 1 81 ? -4.313 0.663 21.637 1.00 45.41 81 ILE A N 1
ATOM 614 C CA . ILE A 1 81 ? -2.912 0.984 21.327 1.00 45.41 81 ILE A CA 1
ATOM 615 C C . ILE A 1 81 ? -2.119 0.878 22.633 1.00 45.41 81 ILE A C 1
ATOM 617 O O . ILE A 1 81 ? -1.724 1.869 23.239 1.00 45.41 81 ILE A O 1
ATOM 621 N N . VAL A 1 82 ? -1.929 -0.358 23.098 1.00 41.31 82 VAL A N 1
ATOM 622 C CA . VAL A 1 82 ? -0.874 -0.700 24.056 1.00 41.31 82 VAL A CA 1
ATOM 623 C C . VAL A 1 82 ? 0.105 -1.616 23.329 1.00 41.31 82 VAL A C 1
ATOM 625 O O . VAL A 1 82 ? -0.313 -2.598 22.727 1.00 41.31 82 VAL A O 1
ATOM 628 N N . ALA A 1 83 ? 1.391 -1.276 23.474 1.00 41.22 83 ALA A N 1
ATOM 629 C CA . ALA A 1 83 ? 2.614 -1.971 23.053 1.00 41.22 83 ALA A CA 1
ATOM 630 C C . ALA A 1 83 ? 3.163 -1.616 21.653 1.00 41.22 83 ALA A C 1
ATOM 632 O O . ALA A 1 83 ? 2.472 -1.725 20.655 1.00 41.22 83 ALA A O 1
ATOM 633 N N . VAL A 1 84 ? 4.429 -1.224 21.465 1.00 42.91 84 VAL A N 1
ATOM 634 C CA . VAL A 1 84 ? 5.583 -1.055 22.367 1.00 42.91 84 VAL A CA 1
ATOM 635 C C . VAL A 1 84 ? 6.581 -0.126 21.653 1.00 42.91 84 VAL A C 1
ATOM 637 O O . VAL A 1 84 ? 6.974 -0.395 20.519 1.00 42.91 84 VAL A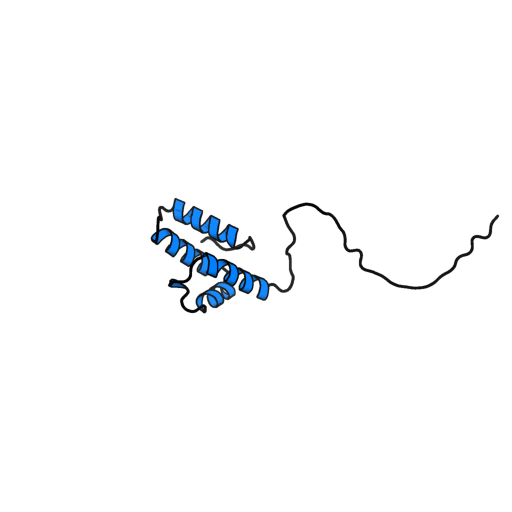 O 1
ATOM 640 N N . ARG A 1 85 ? 7.033 0.942 22.323 1.00 38.25 85 ARG A N 1
ATOM 641 C CA . ARG A 1 85 ? 8.406 1.464 22.204 1.00 38.25 85 ARG A CA 1
ATOM 642 C C . ARG A 1 85 ? 8.704 2.419 23.364 1.00 38.25 85 ARG A C 1
ATOM 644 O O . ARG A 1 85 ? 8.255 3.553 23.362 1.00 38.25 85 ARG A O 1
ATOM 651 N N . GLY A 1 86 ? 9.504 1.927 24.309 1.00 34.81 86 GLY A N 1
ATOM 652 C CA . GLY A 1 86 ? 10.373 2.747 25.153 1.00 34.81 86 GLY A CA 1
ATOM 653 C C . GLY A 1 86 ? 9.758 3.330 26.426 1.00 34.81 86 GLY A C 1
ATOM 654 O O . GLY A 1 86 ? 9.070 4.332 26.375 1.00 34.81 86 GLY A O 1
ATOM 655 N N . ALA A 1 87 ? 10.136 2.724 27.555 1.00 45.16 87 ALA A N 1
ATOM 656 C CA . ALA A 1 87 ? 10.429 3.3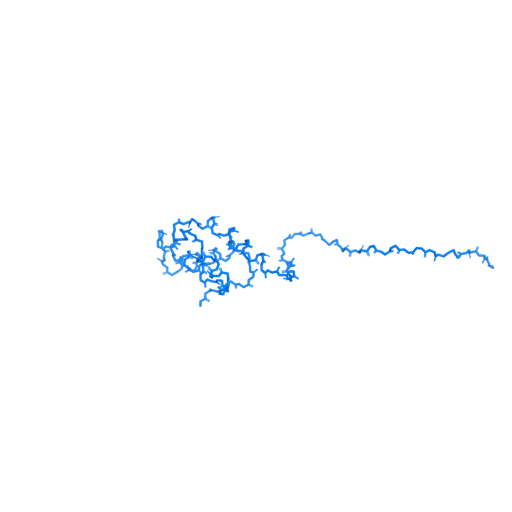73 28.835 1.00 45.16 87 ALA A CA 1
ATOM 657 C C . ALA A 1 87 ? 9.385 4.336 29.439 1.00 45.16 87 ALA A C 1
ATOM 659 O O . ALA A 1 87 ? 9.279 5.496 29.062 1.00 45.16 87 ALA A O 1
ATOM 660 N N . GLY A 1 88 ? 8.738 3.881 30.516 1.00 35.19 88 GLY A N 1
ATOM 661 C CA . GLY A 1 88 ? 8.087 4.765 31.482 1.00 35.19 88 GLY A CA 1
ATOM 662 C C . GLY A 1 88 ? 6.809 4.172 32.049 1.00 35.19 88 GLY A C 1
ATOM 663 O O . GLY A 1 88 ? 5.723 4.420 31.541 1.00 35.19 88 GLY A O 1
ATOM 664 N N . ILE A 1 89 ? 6.928 3.398 33.128 1.00 49.31 89 ILE A N 1
ATOM 665 C CA . ILE A 1 89 ? 5.785 3.107 33.994 1.00 49.31 89 ILE A CA 1
ATOM 666 C C . ILE A 1 89 ? 5.382 4.432 34.645 1.00 49.31 89 ILE A C 1
ATOM 668 O O . ILE A 1 89 ? 6.072 4.905 35.542 1.00 49.31 89 ILE A O 1
ATOM 672 N N . VAL A 1 90 ? 4.258 5.011 34.229 1.00 50.41 90 VAL A N 1
ATOM 673 C CA . VAL A 1 90 ? 3.517 5.964 35.060 1.00 50.41 90 VAL A CA 1
ATOM 674 C C . VAL A 1 90 ? 2.050 5.554 35.026 1.00 50.41 90 VAL A C 1
ATOM 676 O O . VAL A 1 90 ? 1.351 5.735 34.033 1.00 50.41 90 VAL A O 1
ATOM 679 N N . ARG A 1 91 ? 1.604 4.927 36.120 1.00 48.91 91 ARG A N 1
ATOM 680 C CA . ARG A 1 91 ? 0.191 4.635 36.391 1.00 48.91 91 ARG A CA 1
ATOM 681 C C . ARG A 1 91 ? -0.582 5.956 36.472 1.00 48.91 91 ARG A C 1
ATOM 683 O O . ARG A 1 91 ? -0.198 6.801 37.279 1.00 48.91 91 ARG A O 1
ATOM 690 N N . PRO A 1 92 ? -1.707 6.117 35.761 1.00 43.00 92 PRO A N 1
ATOM 691 C CA . PRO A 1 92 ? -2.670 7.151 36.092 1.00 43.00 92 PRO A CA 1
ATOM 692 C C . PRO A 1 92 ? -3.518 6.670 37.279 1.00 43.00 92 PRO A C 1
ATOM 694 O O . PRO A 1 92 ? -4.418 5.849 37.125 1.00 43.00 92 PRO A O 1
ATOM 697 N N . THR A 1 93 ? -3.238 7.156 38.488 1.00 53.16 93 THR A N 1
ATOM 698 C CA . THR A 1 93 ? -4.252 7.189 39.553 1.00 53.16 93 THR A CA 1
ATOM 699 C C . THR A 1 93 ? -5.028 8.489 39.414 1.00 53.16 93 THR A C 1
ATOM 701 O O . THR A 1 93 ? -4.575 9.544 39.857 1.00 53.16 93 THR A O 1
ATOM 704 N N . GLY A 1 94 ? -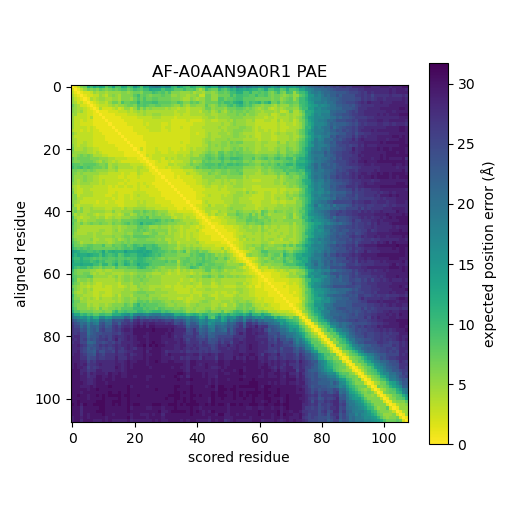6.186 8.408 38.759 1.00 41.34 94 GLY A N 1
ATOM 705 C CA . GLY A 1 94 ? -7.193 9.457 38.791 1.00 41.34 94 GLY A CA 1
ATOM 706 C C . GLY A 1 94 ? -7.699 9.666 40.217 1.00 41.34 94 GLY A C 1
ATOM 707 O O . GLY A 1 94 ? -8.288 8.773 40.816 1.00 41.34 94 GLY A O 1
ATOM 708 N N . THR A 1 95 ? -7.391 10.843 40.754 1.00 48.00 95 THR A N 1
ATOM 709 C CA . THR A 1 95 ? -8.328 11.782 41.392 1.00 48.00 95 THR A CA 1
ATOM 710 C C . THR A 1 95 ? -9.633 11.206 41.954 1.00 48.00 95 THR A C 1
ATOM 712 O O . THR A 1 95 ? -10.608 11.022 41.229 1.00 48.00 95 THR A O 1
ATOM 715 N N . GLY A 1 96 ? -9.679 11.077 43.281 1.00 39.47 96 GLY A N 1
ATOM 716 C CA . GLY A 1 96 ? -10.902 11.046 44.079 1.00 39.47 96 GLY A CA 1
ATOM 717 C C . GLY A 1 96 ? -10.808 12.102 45.178 1.00 39.47 96 GLY A C 1
ATOM 718 O O . GLY A 1 96 ? -10.169 11.884 46.201 1.00 39.47 96 GLY A O 1
ATOM 719 N N . SER A 1 97 ? -11.396 13.266 44.912 1.00 48.75 97 SER A N 1
ATOM 720 C CA . SER A 1 97 ? -11.685 14.321 45.885 1.00 48.75 97 SER A CA 1
ATOM 721 C C . SER A 1 97 ? -12.829 13.869 46.802 1.00 48.75 97 SER A C 1
ATOM 723 O O . SER A 1 97 ? -13.834 13.357 46.315 1.00 48.75 97 SER A O 1
ATOM 725 N N . GLY A 1 98 ? -12.675 14.061 48.113 1.00 41.53 98 GLY A N 1
ATOM 726 C CA . GLY A 1 98 ? -13.668 13.766 49.154 1.00 41.53 98 GLY A CA 1
ATOM 727 C C . GLY A 1 98 ? -12.976 13.779 50.520 1.00 41.53 98 GLY A C 1
ATOM 728 O O . GLY A 1 98 ? -12.327 12.816 50.896 1.00 41.53 98 GLY A O 1
ATOM 729 N N . SER A 1 99 ? -12.800 14.946 51.137 1.00 43.16 99 SER A N 1
ATOM 730 C CA . SER A 1 99 ? -13.723 15.528 52.121 1.00 43.16 99 SER A CA 1
ATOM 731 C C . SER A 1 99 ? -13.924 14.656 53.369 1.00 43.16 99 SER A C 1
ATOM 733 O O . SER A 1 99 ? -14.621 13.650 53.328 1.00 43.16 99 SER A O 1
ATOM 735 N N . GLY A 1 100 ? -13.355 15.126 54.484 1.00 40.28 100 GLY A N 1
ATOM 736 C CA . GLY A 1 100 ? -13.868 14.903 55.836 1.00 40.28 100 GLY A CA 1
ATOM 737 C C . GLY A 1 100 ? -13.466 13.603 56.531 1.00 40.28 100 GLY A C 1
ATOM 738 O O . GLY A 1 100 ? -14.083 12.566 56.327 1.00 40.28 100 GLY A O 1
ATOM 739 N N . SER A 1 101 ? -12.554 13.692 57.501 1.00 45.50 101 SER A N 1
ATOM 740 C CA . SER A 1 101 ? -12.924 13.580 58.925 1.00 45.50 101 SER A CA 1
ATOM 741 C C . SER A 1 101 ? -11.686 13.546 59.817 1.00 45.50 101 SER A C 1
ATOM 743 O O . SER A 1 101 ? -10.814 12.691 59.693 1.00 45.50 101 SER A O 1
ATOM 745 N N . SER A 1 102 ? -11.651 14.507 60.735 1.00 49.78 102 SER A N 1
ATOM 746 C CA . SER A 1 102 ? -10.763 14.603 61.886 1.00 49.78 102 SER A CA 1
ATOM 747 C C . SER A 1 102 ? -10.782 13.334 62.732 1.00 49.78 102 SER A C 1
ATOM 749 O O . SER A 1 102 ? -11.859 12.876 63.098 1.00 49.78 102 SER A O 1
ATOM 751 N N . LEU A 1 103 ? -9.615 12.855 63.167 1.00 51.78 103 LEU A N 1
ATOM 752 C CA . LEU A 1 103 ? -9.503 12.031 64.370 1.00 51.78 103 LEU A CA 1
ATOM 753 C C . LEU A 1 103 ? -8.265 12.450 65.168 1.00 51.78 103 LEU A C 1
ATOM 755 O O . LEU A 1 103 ? -7.122 12.309 64.740 1.00 51.78 103 LEU A O 1
ATOM 759 N N . SER A 1 104 ? -8.553 13.027 66.331 1.00 47.44 104 SER A N 1
ATOM 760 C CA . SER A 1 104 ? -7.620 13.437 67.369 1.00 47.44 104 SER A CA 1
ATOM 761 C C . SER A 1 104 ? -6.878 12.237 67.956 1.00 47.44 104 SER A C 1
ATOM 763 O O . SER A 1 104 ? -7.501 11.249 68.337 1.00 47.44 104 SER A O 1
ATOM 765 N N . PHE A 1 105 ? -5.562 12.360 68.132 1.00 41.16 105 PHE A N 1
ATOM 766 C CA . PHE A 1 105 ? -4.809 11.477 69.019 1.00 41.16 105 PHE A CA 1
ATOM 767 C C . PHE A 1 105 ? -4.900 12.015 70.454 1.00 41.16 105 PHE A C 1
ATOM 769 O O . PHE A 1 105 ? -4.359 13.073 70.773 1.00 41.16 105 PHE A O 1
ATOM 776 N N . ARG A 1 106 ? -5.619 11.283 71.312 1.00 46.72 106 ARG A N 1
ATOM 777 C CA . ARG A 1 106 ? -5.635 11.433 72.774 1.00 46.72 106 ARG A CA 1
ATOM 778 C C . ARG A 1 106 ? -5.107 10.129 73.373 1.00 46.72 106 ARG A C 1
ATOM 780 O O . ARG A 1 106 ? -5.472 9.057 72.905 1.00 46.72 106 ARG A O 1
ATOM 787 N N . GLY A 1 107 ? -4.204 10.261 74.340 1.00 41.91 107 GLY A N 1
ATOM 788 C CA . GLY A 1 107 ? -3.296 9.207 74.781 1.00 41.91 107 GLY A CA 1
ATOM 789 C C . GLY A 1 107 ? -3.880 8.088 75.636 1.00 41.91 107 GLY A C 1
ATOM 790 O O . GLY A 1 107 ? -5.082 8.017 75.886 1.00 41.91 107 GLY A O 1
ATOM 791 N N . LYS A 1 108 ? -2.949 7.268 76.117 1.00 42.50 108 LYS A N 1
ATOM 792 C CA . LYS A 1 108 ? -2.895 6.641 77.436 1.00 42.50 108 LYS A CA 1
ATOM 793 C C . LYS A 1 108 ? -1.434 6.337 77.739 1.00 42.50 108 LYS A C 1
ATOM 795 O O . LYS A 1 108 ? -0.725 5.972 76.776 1.00 42.50 108 LYS A O 1
#

Foldseek 3Di:
DAADDPDQLVVSLVVLLVVLVVVVDDDPRSQQSSLVCSLVRYDPQLSVVCVPDPPSVPDGPVVSRVVSVVSVVVPDPDDDPDDDDDDDDDDDPDDDDDDDDDDDDDDD

pLDDT: mean 71.25, std 18.76, range [34.81, 90.81]

Nearest PDB structures (foldseek):
  6ssk-assembly1_B  TM=7.316E-01  e=3.837E-01  Homo sapiens
  8c9m-assembly1_A  TM=6.638E-01  e=2.684E-01  Human endogenous retrovirus K
  1eia-assembly1_A  TM=7.540E-01  e=6.178E-01  Equine infectious anemia virus
  5na2-assembly1_B  TM=7.775E-01  e=9.948E-01  Feline immunodeficiency virus (isolate Petaluma)
  5dck-assembly1_A  TM=6.756E-01  e=6.959E-01  Feline immunodeficiency virus (isolate Petaluma)

Sequence (108 aa):
RVKWTGEQMDVFAIEVRRLAGLAGFIGAALEKIVKLTFVNGFPEHISVALQQIPDIGTISMSTLIPKARILATKQVPEVAIVAVRGAGIVRPTGTGSGSGSSLSFRGK

Solvent-accessible surface area (backbone atoms only — not comparable to full-atom values): 7160 Å² total; per-residue (Å²): 132,78,62,70,84,82,69,59,62,67,58,53,52,50,51,44,42,51,53,39,44,74,74,68,38,56,72,73,59,26,55,52,51,33,49,54,48,54,49,69,17,42,60,67,74,56,24,53,59,54,68,67,39,83,62,58,91,75,56,54,66,83,63,45,46,60,52,52,49,52,56,52,58,76,67,52,81,89,74,82,97,74,87,87,82,81,90,79,95,72,82,85,79,81,85,81,88,78,83,88,80,91,80,84,91,74,90,132

Organism: Halocaridina rubra (NCBI:txid373956)

Secondary structure (DSSP, 8-state):
-----SS-HHHHHHHHHHHHHHTT--HHHHHHHHHHHHHHTS-HHHHHHHHTSTTTTTS-HHHHHHHHHHHHHHH--S------SS----------------------

Radius of gyration: 24.23 Å; Cα contacts (8 Å, |Δi|>4): 50; chains: 1; bounding box: 26×29×89 Å

Mean predicted aligned error: 15.09 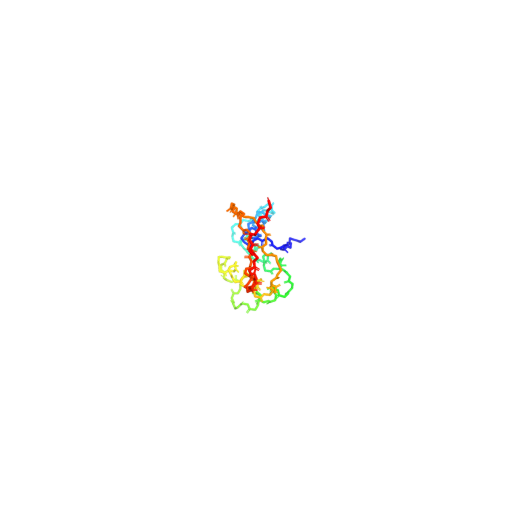Å